Protein AF-A2YYU2-F1 (afdb_monomer_lite)

Foldseek 3Di:
DDDDDPPDDPPDPPPPCVDDDPVNVLVVVLCCLVPPPVCVVVLVVQVVVVCVVDDVPDDQDPVNSSVCSSPPSVVVVVVVPPPPPD

Sequence (86 aa):
MAKKKSAGEPIGKAITIGRFDNQLLVQAHRYVLRHCDELEDFRKVFLDEEKIKLPHTTNLTQSDVDRLTNRSFADWLEQKVPHYDV

Radius of gyration: 20.28 Å; chains: 1; bounding box: 38×34×64 Å

Organism: Oryza sativa subsp. indica (NCBI:txid39946)

Secondary structure (DSSP, 8-state):
------PPPPSS---------HHHHHHHHHHHHHH-GGGHHHHHHHHHHHHHHS-TT-PPPHHHHHHHIIIIIHHHHHHHS-----

Structure (mmCIF, N/CA/C/O backbone):
data_AF-A2YYU2-F1
#
_entry.id   AF-A2YYU2-F1
#
loop_
_atom_site.group_PDB
_atom_site.id
_atom_site.type_symbol
_atom_site.label_atom_id
_atom_site.label_alt_id
_atom_site.label_comp_id
_atom_site.label_asym_id
_atom_site.label_entity_id
_atom_site.label_seq_id
_atom_site.pdbx_PDB_ins_code
_atom_site.Cartn_x
_atom_site.Cartn_y
_atom_site.Cartn_z
_atom_site.occupancy
_atom_site.B_iso_or_equiv
_atom_site.auth_seq_id
_atom_site.auth_comp_id
_atom_site.auth_asym_id
_atom_site.auth_atom_id
_atom_site.pdbx_PDB_model_num
ATOM 1 N N . MET A 1 1 ? 22.555 -20.530 -47.822 1.00 40.19 1 MET A N 1
ATOM 2 C CA . MET A 1 1 ? 22.020 -19.154 -47.702 1.00 40.19 1 MET A CA 1
ATOM 3 C C . MET A 1 1 ? 21.263 -19.054 -46.380 1.00 40.19 1 MET A C 1
ATOM 5 O O . MET A 1 1 ? 20.320 -19.810 -46.198 1.00 40.19 1 MET A O 1
ATOM 9 N N . ALA A 1 2 ? 21.707 -18.226 -45.428 1.00 47.94 2 ALA A N 1
ATOM 10 C CA . ALA A 1 2 ? 21.094 -18.127 -44.097 1.00 47.94 2 ALA A CA 1
ATOM 11 C C . ALA A 1 2 ? 20.067 -16.982 -44.046 1.00 47.94 2 ALA A C 1
ATOM 13 O O . ALA A 1 2 ? 20.386 -15.835 -44.356 1.00 47.94 2 ALA A O 1
ATOM 14 N N . LYS A 1 3 ? 18.827 -17.303 -43.665 1.00 53.91 3 LYS A N 1
ATOM 15 C CA . LYS A 1 3 ? 17.697 -16.369 -43.564 1.00 53.91 3 LYS A CA 1
ATOM 16 C C . LYS A 1 3 ? 17.792 -15.606 -42.236 1.00 53.91 3 LYS A C 1
ATOM 18 O O . LYS A 1 3 ? 17.540 -16.183 -41.182 1.00 53.91 3 LYS A O 1
ATOM 23 N N . LYS A 1 4 ? 18.165 -14.321 -42.270 1.00 54.12 4 LYS A N 1
ATOM 24 C CA . LYS A 1 4 ? 18.101 -13.442 -41.089 1.00 54.12 4 LYS A CA 1
ATOM 25 C C . LYS A 1 4 ? 16.631 -13.181 -40.745 1.00 54.12 4 LYS A C 1
ATOM 27 O O . LYS A 1 4 ? 15.908 -12.586 -41.540 1.00 54.12 4 LYS A O 1
ATOM 32 N N . LYS A 1 5 ? 16.185 -13.635 -39.571 1.00 56.81 5 LYS A N 1
ATOM 33 C CA . LYS A 1 5 ? 14.930 -13.181 -38.960 1.00 56.81 5 LYS A CA 1
ATOM 34 C C . LYS A 1 5 ? 15.168 -11.753 -38.462 1.00 56.81 5 LYS A C 1
ATOM 36 O O . LYS A 1 5 ? 15.935 -11.559 -37.526 1.00 56.81 5 LYS A O 1
ATOM 41 N N . SER A 1 6 ? 14.571 -10.767 -39.126 1.00 63.72 6 SER A N 1
ATOM 42 C CA . SER A 1 6 ? 14.484 -9.404 -38.601 1.00 63.72 6 SER A CA 1
ATOM 43 C C . SER A 1 6 ? 13.494 -9.439 -37.438 1.00 63.72 6 SER A C 1
ATOM 45 O O . SER A 1 6 ? 12.288 -9.546 -37.646 1.00 63.72 6 SER A O 1
ATOM 47 N N . ALA A 1 7 ? 14.010 -9.466 -36.208 1.00 64.94 7 ALA A N 1
ATOM 48 C CA . ALA A 1 7 ? 13.235 -9.000 -35.069 1.00 64.94 7 ALA A CA 1
ATOM 49 C C . ALA A 1 7 ? 13.099 -7.488 -35.279 1.00 64.94 7 ALA A C 1
ATOM 51 O O . ALA A 1 7 ? 14.119 -6.817 -35.435 1.00 64.94 7 ALA A O 1
ATOM 52 N N . GLY A 1 8 ? 11.866 -7.005 -35.440 1.00 63.44 8 GLY A N 1
ATOM 53 C CA . GLY A 1 8 ? 11.583 -5.615 -35.796 1.00 63.44 8 GLY A CA 1
ATOM 54 C C . GLY A 1 8 ? 12.320 -4.613 -34.905 1.00 63.44 8 GLY A C 1
ATOM 55 O O . GLY A 1 8 ? 12.659 -4.914 -33.759 1.00 63.44 8 GLY A O 1
ATOM 56 N N . GLU A 1 9 ? 12.590 -3.428 -35.448 1.00 62.03 9 GLU A N 1
ATOM 57 C CA . GLU A 1 9 ? 13.253 -2.364 -34.699 1.00 62.03 9 GLU A CA 1
ATOM 58 C C . GLU A 1 9 ? 12.409 -1.953 -33.481 1.00 62.03 9 GLU A C 1
ATOM 60 O O . GLU A 1 9 ? 11.185 -1.818 -33.597 1.00 62.03 9 GLU A O 1
ATOM 65 N N . PRO A 1 10 ? 13.031 -1.757 -32.305 1.00 61.66 10 PRO A N 1
ATOM 66 C CA . PRO A 1 10 ? 12.321 -1.263 -31.139 1.00 61.66 10 PRO A CA 1
ATOM 67 C C . PRO A 1 10 ? 11.764 0.130 -31.443 1.00 61.66 10 PRO A C 1
ATOM 69 O O . PRO A 1 10 ? 12.504 1.061 -31.760 1.00 61.66 10 PRO A O 1
ATOM 72 N N . ILE A 1 11 ? 10.444 0.275 -31.347 1.00 64.50 11 ILE A N 1
ATOM 73 C CA . ILE A 1 11 ? 9.780 1.570 -31.485 1.00 64.50 11 ILE A CA 1
ATOM 74 C C . ILE A 1 11 ? 10.046 2.356 -30.198 1.00 64.50 11 ILE A C 1
ATOM 76 O O . ILE A 1 11 ? 9.427 2.112 -29.165 1.00 64.50 11 ILE A O 1
ATOM 80 N N . GLY A 1 12 ? 11.002 3.282 -30.262 1.00 68.44 12 GLY A N 1
ATOM 81 C CA . GLY A 1 12 ? 11.385 4.163 -29.158 1.00 68.44 12 GLY A CA 1
ATOM 82 C C . GLY A 1 12 ? 12.878 4.106 -28.841 1.00 68.44 12 GLY A C 1
ATOM 83 O O . GLY A 1 12 ? 13.620 3.267 -29.345 1.00 68.44 12 GLY A O 1
ATOM 84 N N . LYS A 1 13 ? 13.349 5.021 -27.988 1.00 63.69 13 LYS A N 1
ATOM 85 C CA . LYS A 1 13 ? 14.717 4.939 -27.469 1.00 63.69 13 LYS A CA 1
ATOM 86 C C . LYS A 1 13 ? 14.784 3.736 -26.536 1.00 63.69 13 LYS A C 1
ATOM 88 O O . LYS A 1 13 ? 14.222 3.780 -25.446 1.00 63.69 13 LYS A O 1
ATOM 93 N N . ALA A 1 14 ? 15.477 2.683 -26.956 1.00 59.09 14 ALA A N 1
ATOM 94 C CA . ALA A 1 14 ? 15.919 1.640 -26.046 1.00 59.09 14 ALA A CA 1
ATOM 95 C C . ALA A 1 14 ? 16.868 2.294 -25.033 1.00 59.09 14 ALA A C 1
ATOM 97 O O . ALA A 1 14 ? 18.036 2.550 -25.323 1.00 59.09 14 ALA A O 1
ATOM 98 N N . ILE A 1 15 ? 16.336 2.664 -23.869 1.00 62.62 15 ILE A N 1
ATOM 99 C CA . ILE A 1 15 ? 17.155 3.144 -22.768 1.00 62.62 15 ILE A CA 1
ATOM 100 C C . ILE A 1 15 ? 17.801 1.897 -22.189 1.00 62.62 15 ILE A C 1
ATOM 102 O O . ILE A 1 15 ? 17.139 1.085 -21.546 1.00 62.62 15 ILE A O 1
ATOM 106 N N . THR A 1 16 ? 19.095 1.722 -22.435 1.00 62.16 16 THR A N 1
ATOM 107 C CA . THR A 1 16 ? 19.890 0.778 -21.659 1.00 62.16 16 THR A CA 1
ATOM 108 C C . THR A 1 16 ? 19.852 1.286 -20.221 1.00 62.16 16 THR A C 1
ATOM 110 O O . THR A 1 16 ? 20.531 2.259 -19.893 1.00 62.16 16 THR A O 1
ATOM 113 N N . ILE A 1 17 ? 19.005 0.694 -19.372 1.00 61.50 17 ILE A N 1
ATOM 114 C CA . ILE A 1 17 ? 18.978 0.985 -17.935 1.00 61.50 17 ILE A CA 1
ATOM 115 C C . ILE A 1 17 ? 20.284 0.414 -17.375 1.00 61.50 17 ILE A C 1
ATOM 117 O O . ILE A 1 17 ? 20.350 -0.722 -16.922 1.00 61.50 17 ILE A O 1
ATOM 121 N N . GLY A 1 18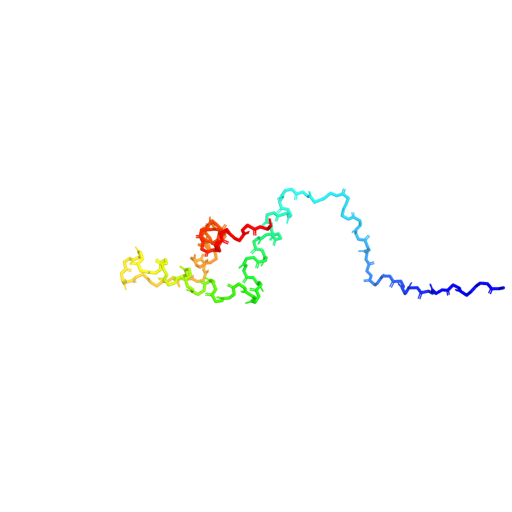 ? 21.370 1.179 -17.510 1.00 61.81 18 GLY A N 1
ATOM 122 C CA . GLY A 1 18 ? 22.728 0.744 -17.177 1.00 61.81 18 GLY A CA 1
ATOM 123 C C . GLY A 1 18 ? 22.929 0.483 -15.683 1.00 61.81 18 GLY A C 1
ATOM 124 O O . GLY A 1 18 ? 23.917 -0.136 -15.303 1.00 61.81 18 GLY A O 1
ATOM 125 N N . ARG A 1 19 ? 21.989 0.935 -14.844 1.00 66.44 19 ARG A N 1
ATOM 126 C CA . ARG A 1 19 ? 21.855 0.605 -13.424 1.00 66.44 19 ARG A CA 1
ATOM 127 C C . ARG A 1 19 ? 20.457 0.997 -12.956 1.00 66.44 19 ARG A C 1
ATOM 129 O O . ARG A 1 19 ? 20.032 2.122 -13.200 1.00 66.44 19 ARG A O 1
ATOM 136 N N . PHE A 1 20 ? 19.771 0.097 -12.261 1.00 71.94 20 PHE A N 1
ATOM 137 C CA . PHE A 1 20 ? 18.652 0.498 -11.417 1.00 71.94 20 PHE A CA 1
ATOM 138 C C . PHE A 1 20 ? 19.238 1.225 -10.210 1.00 71.94 20 PHE A C 1
ATOM 140 O O . PHE A 1 20 ? 19.985 0.627 -9.435 1.00 71.94 20 PHE A O 1
ATOM 147 N N . ASP A 1 21 ? 18.962 2.520 -10.080 1.00 81.94 21 ASP A N 1
ATOM 148 C CA . ASP A 1 21 ? 19.251 3.205 -8.828 1.00 81.94 21 ASP A CA 1
ATOM 149 C C . ASP A 1 21 ? 18.248 2.765 -7.745 1.00 81.94 21 ASP A C 1
ATOM 151 O O . ASP A 1 21 ? 17.153 2.263 -8.026 1.00 81.94 21 ASP A O 1
ATOM 155 N N . ASN A 1 22 ? 18.640 2.918 -6.479 1.00 85.31 22 ASN A N 1
ATOM 156 C CA . ASN A 1 22 ? 17.813 2.494 -5.347 1.00 85.31 22 ASN A CA 1
ATOM 157 C C . ASN A 1 22 ? 16.447 3.197 -5.333 1.00 85.31 22 ASN A C 1
ATOM 159 O O . ASN A 1 22 ? 15.466 2.636 -4.850 1.00 85.31 22 ASN A O 1
ATOM 163 N N . GLN A 1 23 ? 16.363 4.416 -5.870 1.00 87.44 23 GLN A N 1
ATOM 164 C CA . GLN A 1 23 ? 15.122 5.178 -5.908 1.00 87.44 23 GLN A CA 1
ATOM 165 C C . GLN A 1 23 ? 14.133 4.566 -6.905 1.00 87.44 23 GLN A C 1
ATOM 167 O O . GLN A 1 23 ? 12.952 4.427 -6.588 1.00 87.44 23 GLN A O 1
ATOM 172 N N . LEU A 1 24 ? 14.616 4.151 -8.075 1.00 86.75 24 LEU A N 1
ATOM 173 C CA . LEU A 1 24 ? 13.835 3.482 -9.103 1.00 86.75 24 LEU A CA 1
ATOM 174 C C . LEU A 1 24 ? 13.315 2.132 -8.603 1.00 86.75 24 LEU A C 1
ATOM 176 O O . LEU A 1 24 ? 12.154 1.807 -8.838 1.00 86.75 24 LEU A O 1
ATOM 180 N N . LEU A 1 25 ? 14.126 1.383 -7.848 1.00 88.19 25 LEU A N 1
ATOM 181 C CA . LEU A 1 25 ? 13.686 0.136 -7.210 1.00 88.19 25 LEU A CA 1
ATOM 182 C C . LEU A 1 25 ? 12.574 0.381 -6.185 1.00 88.19 25 LEU A C 1
ATOM 184 O O . LEU A 1 25 ? 11.558 -0.310 -6.206 1.00 88.19 25 LEU A O 1
ATOM 188 N N . VAL A 1 26 ? 12.711 1.404 -5.336 1.00 89.19 26 VAL A N 1
ATOM 189 C CA . VAL A 1 26 ? 11.660 1.785 -4.377 1.00 89.19 26 VAL A CA 1
ATOM 190 C C . VAL A 1 26 ? 10.375 2.201 -5.100 1.00 89.19 26 VAL A C 1
ATOM 192 O O . VAL A 1 26 ? 9.278 1.856 -4.660 1.00 89.19 26 VAL A O 1
ATOM 195 N N . GLN A 1 27 ? 10.481 2.928 -6.214 1.00 89.25 27 GLN A N 1
ATOM 196 C CA . GLN A 1 27 ? 9.320 3.317 -7.016 1.00 89.25 27 GLN A CA 1
ATOM 197 C C . GLN A 1 27 ? 8.647 2.114 -7.677 1.00 89.25 27 GLN A C 1
ATOM 199 O O . GLN A 1 27 ? 7.428 1.987 -7.575 1.00 89.25 27 GLN A O 1
ATOM 204 N N . ALA A 1 28 ? 9.423 1.220 -8.293 1.00 89.56 28 ALA A N 1
ATOM 205 C CA . ALA A 1 28 ? 8.914 -0.009 -8.894 1.00 89.56 28 ALA A CA 1
ATOM 206 C C . ALA A 1 28 ? 8.213 -0.887 -7.848 1.00 89.56 28 ALA A C 1
ATOM 208 O O . ALA A 1 28 ? 7.087 -1.325 -8.065 1.00 89.56 28 ALA A O 1
ATOM 209 N N . HIS A 1 29 ? 8.823 -1.054 -6.673 1.00 90.69 29 HIS A N 1
ATOM 210 C CA . HIS A 1 29 ? 8.235 -1.792 -5.559 1.00 90.69 29 HIS A CA 1
ATOM 211 C C . HIS A 1 29 ? 6.887 -1.197 -5.127 1.00 90.69 29 HIS A C 1
ATOM 213 O O . HIS A 1 29 ? 5.872 -1.890 -5.080 1.00 90.69 29 HIS A O 1
ATOM 219 N N . ARG A 1 30 ? 6.836 0.121 -4.895 1.00 91.25 30 ARG A N 1
ATOM 220 C CA . ARG A 1 30 ? 5.591 0.819 -4.536 1.00 91.25 30 ARG A CA 1
ATOM 221 C C . ARG A 1 30 ? 4.522 0.737 -5.623 1.00 91.25 30 ARG A C 1
ATOM 223 O O . ARG A 1 30 ? 3.338 0.747 -5.293 1.00 91.25 30 ARG A O 1
ATOM 230 N N . TYR A 1 31 ? 4.929 0.716 -6.889 1.00 91.56 31 TYR A N 1
ATOM 231 C CA . TYR A 1 31 ? 4.017 0.568 -8.016 1.00 91.56 31 TYR A CA 1
ATOM 232 C C . TYR A 1 31 ? 3.370 -0.821 -8.003 1.00 91.56 31 TYR A C 1
ATOM 234 O O . TYR A 1 31 ? 2.147 -0.917 -8.041 1.00 91.56 31 TYR A O 1
ATOM 242 N N . VAL A 1 32 ? 4.168 -1.882 -7.845 1.00 92.06 32 VAL A N 1
ATOM 243 C CA . VAL A 1 32 ? 3.667 -3.264 -7.751 1.00 92.06 32 VAL A CA 1
ATOM 244 C C . VAL A 1 32 ? 2.697 -3.420 -6.580 1.00 92.06 32 VAL A C 1
ATOM 246 O O . VAL A 1 32 ? 1.583 -3.900 -6.777 1.00 92.06 32 VAL A O 1
ATOM 249 N N . LEU A 1 33 ? 3.059 -2.942 -5.384 1.00 91.25 33 LEU A N 1
ATOM 250 C CA . LEU A 1 33 ? 2.188 -3.046 -4.206 1.00 91.25 33 LEU A CA 1
ATOM 251 C C . LEU A 1 33 ? 0.823 -2.375 -4.404 1.00 91.25 33 LEU A C 1
ATOM 253 O O . LEU A 1 33 ? -0.173 -2.855 -3.865 1.00 91.25 33 LEU A O 1
ATOM 257 N N . ARG A 1 34 ? 0.762 -1.282 -5.174 1.00 89.62 34 ARG A N 1
ATOM 258 C CA . ARG A 1 34 ? -0.473 -0.526 -5.427 1.00 89.62 34 ARG A CA 1
ATOM 259 C C . ARG A 1 34 ? -1.312 -1.071 -6.575 1.00 89.62 34 ARG A C 1
ATOM 261 O O . ARG A 1 34 ? -2.533 -0.996 -6.497 1.00 89.62 34 ARG A O 1
ATOM 268 N N . HIS A 1 35 ? -0.672 -1.572 -7.627 1.00 90.38 35 HIS A N 1
ATOM 269 C CA . HIS A 1 35 ? -1.334 -1.817 -8.910 1.00 90.38 35 HIS A CA 1
ATOM 270 C C . HIS A 1 35 ? -1.356 -3.283 -9.337 1.00 90.38 35 HIS A C 1
ATOM 272 O O . HIS A 1 35 ? -1.981 -3.592 -10.340 1.00 90.38 35 HIS A O 1
ATOM 278 N N . CYS A 1 36 ? -0.699 -4.189 -8.611 1.00 92.81 36 CYS A N 1
ATOM 279 C CA . CYS A 1 36 ? -0.828 -5.613 -8.899 1.00 92.81 36 CYS A CA 1
ATOM 280 C C . CYS A 1 36 ? -2.232 -6.099 -8.511 1.00 92.81 36 CYS A C 1
ATOM 282 O O . CYS A 1 36 ? -2.621 -5.964 -7.343 1.00 92.81 36 CYS A O 1
ATOM 284 N N . ASP A 1 37 ? -2.969 -6.658 -9.470 1.00 94.12 37 ASP A N 1
ATOM 285 C CA . ASP A 1 37 ? -4.330 -7.174 -9.273 1.00 94.12 37 ASP A CA 1
ATOM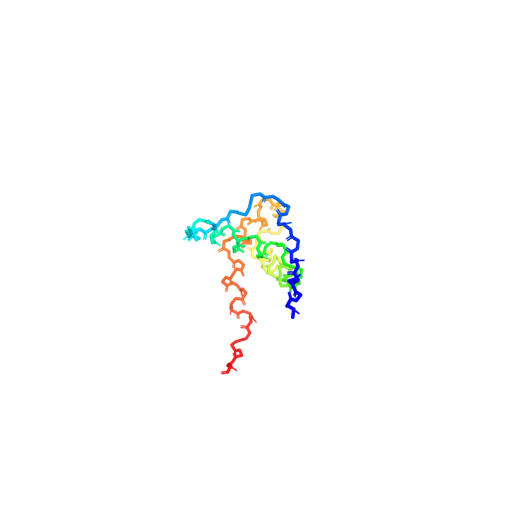 286 C C . ASP A 1 37 ? -4.345 -8.381 -8.324 1.00 94.12 37 ASP A C 1
ATOM 288 O O . ASP A 1 37 ? -5.208 -8.479 -7.458 1.00 94.12 37 ASP A O 1
ATOM 292 N N . GLU A 1 38 ? -3.322 -9.240 -8.380 1.00 91.75 38 GLU A N 1
ATOM 293 C CA . GLU A 1 38 ? -3.180 -10.401 -7.481 1.00 91.75 38 GLU A CA 1
ATOM 294 C C . GLU A 1 38 ? -3.083 -10.001 -5.999 1.00 91.75 38 GLU A C 1
ATOM 296 O O . GLU A 1 38 ? -3.408 -10.781 -5.106 1.00 91.75 38 GLU A O 1
ATOM 301 N N . LEU A 1 39 ? -2.654 -8.764 -5.724 1.00 91.94 39 LEU A N 1
ATOM 302 C CA . LEU A 1 39 ? -2.551 -8.219 -4.372 1.00 91.94 39 LEU A CA 1
ATOM 303 C C . LEU A 1 39 ? -3.827 -7.493 -3.913 1.00 91.94 39 LEU A C 1
ATOM 305 O O . LEU A 1 39 ? -3.859 -6.991 -2.790 1.00 91.94 39 LEU A O 1
ATOM 309 N N . GLU A 1 40 ? -4.870 -7.395 -4.744 1.00 92.81 40 GLU A N 1
ATOM 310 C CA . GLU A 1 40 ? -6.067 -6.605 -4.431 1.00 92.81 40 GLU A CA 1
ATOM 311 C C . GLU A 1 40 ? -6.793 -7.099 -3.180 1.00 92.81 40 GLU A C 1
ATOM 313 O O . GLU A 1 40 ? -7.103 -6.299 -2.293 1.00 92.81 40 GLU A O 1
ATOM 3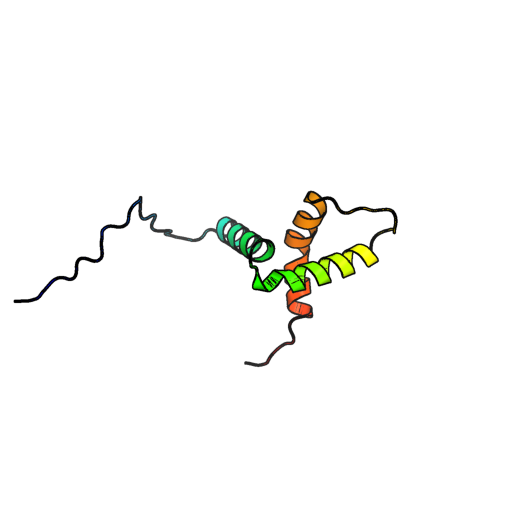18 N N . ASP A 1 41 ? -7.015 -8.405 -3.069 1.00 92.12 41 ASP A N 1
ATOM 319 C CA . ASP A 1 41 ? -7.725 -8.968 -1.922 1.00 92.12 41 ASP A CA 1
ATOM 320 C C . ASP A 1 41 ? -6.906 -8.834 -0.636 1.00 92.12 41 ASP A C 1
ATOM 322 O O . ASP A 1 41 ? -7.437 -8.441 0.404 1.00 92.12 41 ASP A O 1
ATOM 326 N N . PHE A 1 42 ? -5.587 -9.017 -0.718 1.00 92.62 42 PHE A N 1
ATOM 327 C CA . PHE A 1 42 ? -4.677 -8.755 0.396 1.00 92.62 42 PHE A CA 1
ATOM 328 C C . PHE A 1 42 ? -4.719 -7.288 0.839 1.00 92.62 42 PHE A C 1
ATOM 330 O O . PHE A 1 42 ? -4.775 -7.012 2.037 1.00 92.62 42 PHE A O 1
ATOM 337 N N . ARG A 1 43 ? -4.750 -6.335 -0.105 1.00 92.94 43 ARG A N 1
ATOM 338 C CA . ARG A 1 43 ? -4.883 -4.903 0.211 1.00 92.94 43 ARG A CA 1
ATOM 339 C C . ARG A 1 43 ? -6.194 -4.597 0.928 1.00 92.94 43 ARG A C 1
ATOM 341 O O . ARG A 1 43 ? -6.180 -3.807 1.868 1.00 92.94 43 ARG A O 1
ATOM 348 N N . LYS A 1 44 ? -7.314 -5.197 0.509 1.00 91.75 44 LYS A N 1
ATOM 349 C CA . LYS A 1 44 ? -8.616 -5.008 1.175 1.00 91.75 44 LYS A CA 1
ATOM 350 C C . LYS A 1 44 ? -8.561 -5.487 2.623 1.00 91.75 44 LYS A C 1
ATOM 352 O O . LYS A 1 44 ? -8.895 -4.717 3.518 1.00 91.75 44 LYS A O 1
ATOM 357 N N . VAL A 1 45 ? -8.057 -6.703 2.850 1.00 93.25 45 VAL A N 1
ATOM 358 C CA . VAL A 1 45 ? -7.916 -7.271 4.201 1.00 93.25 45 VAL A CA 1
ATOM 359 C C . VAL A 1 45 ? -7.004 -6.401 5.068 1.00 93.25 45 VAL A C 1
ATOM 361 O O . VAL A 1 45 ? -7.374 -6.059 6.188 1.00 93.25 45 VAL A O 1
ATOM 364 N N . PHE A 1 46 ? -5.853 -5.977 4.541 1.00 93.50 46 PHE A N 1
ATOM 365 C CA . PHE A 1 46 ? -4.950 -5.061 5.237 1.00 93.50 46 PHE A CA 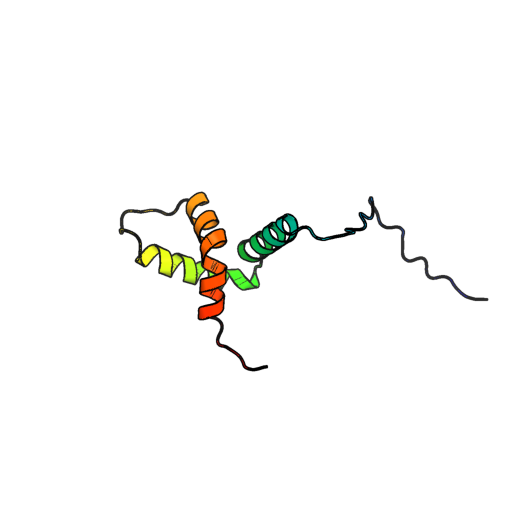1
ATOM 366 C C . PHE A 1 46 ? -5.646 -3.756 5.642 1.00 93.50 46 PHE A C 1
ATOM 368 O O . PHE A 1 46 ? -5.563 -3.339 6.796 1.00 93.50 46 PHE A O 1
ATOM 375 N N . LEU A 1 47 ? -6.352 -3.107 4.711 1.00 91.94 47 LEU A N 1
ATOM 376 C CA . LEU A 1 47 ? -7.031 -1.843 4.992 1.00 91.94 47 LEU A CA 1
ATOM 377 C C . LEU A 1 47 ? -8.161 -2.008 6.004 1.00 91.94 47 LEU A C 1
ATOM 379 O O . LEU A 1 47 ? -8.383 -1.103 6.803 1.00 91.94 47 LEU A O 1
ATOM 383 N N . ASP A 1 48 ? -8.866 -3.133 5.992 1.00 91.12 48 ASP A N 1
ATOM 384 C CA . ASP A 1 48 ? -9.902 -3.408 6.981 1.00 91.12 48 ASP A CA 1
ATOM 385 C C . ASP A 1 48 ? -9.301 -3.655 8.374 1.00 91.12 48 ASP A C 1
ATOM 387 O O . ASP A 1 48 ? -9.797 -3.092 9.351 1.00 91.12 48 ASP A O 1
ATOM 391 N N . GLU A 1 49 ? -8.175 -4.372 8.476 1.00 91.62 49 GLU A N 1
ATOM 392 C CA . GLU A 1 49 ? -7.416 -4.488 9.731 1.00 91.62 49 GLU A CA 1
ATOM 393 C C . GLU A 1 49 ? -6.926 -3.119 10.239 1.00 91.62 49 GLU A C 1
ATOM 395 O O . GLU A 1 49 ? -7.025 -2.830 11.433 1.00 91.62 49 GLU A O 1
ATOM 400 N N . GLU A 1 50 ? -6.433 -2.249 9.354 1.00 90.25 50 GLU A N 1
ATOM 401 C CA . GLU A 1 50 ? -5.997 -0.896 9.723 1.00 90.25 50 GLU A CA 1
ATOM 402 C C . GLU A 1 50 ? -7.170 0.002 10.147 1.00 90.25 50 GLU A C 1
ATOM 404 O O . GLU A 1 50 ? -7.039 0.764 11.105 1.00 90.25 50 GLU A O 1
ATOM 409 N N . LYS A 1 51 ? -8.343 -0.110 9.509 1.00 86.81 51 LYS A N 1
ATOM 410 C CA . LYS A 1 51 ? -9.555 0.627 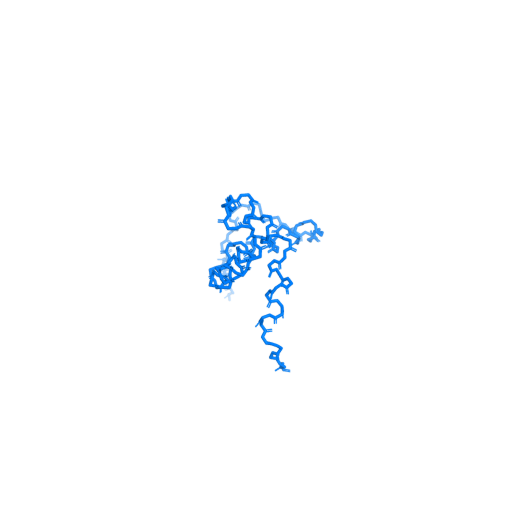9.916 1.00 86.81 51 LYS A CA 1
ATOM 411 C C . LYS A 1 51 ? -10.020 0.243 11.316 1.00 86.81 51 LYS A C 1
ATOM 413 O O . LYS A 1 51 ? -10.441 1.122 12.059 1.00 86.81 51 LYS A O 1
ATOM 418 N N . ILE A 1 52 ? -9.922 -1.034 11.694 1.00 87.00 52 ILE A N 1
ATOM 419 C CA . ILE A 1 52 ? -10.296 -1.502 13.040 1.00 87.00 52 ILE A CA 1
ATOM 420 C C . ILE A 1 52 ? -9.409 -0.858 14.117 1.00 87.00 52 ILE A C 1
ATOM 422 O O . ILE A 1 52 ? -9.872 -0.596 15.227 1.00 87.00 52 ILE A O 1
ATOM 426 N N . LYS A 1 53 ? -8.142 -0.566 13.795 1.00 85.69 53 LYS A N 1
ATOM 427 C CA . LYS A 1 53 ? -7.200 0.106 14.707 1.00 85.69 53 LYS A CA 1
ATOM 428 C C . LYS A 1 53 ? -7.483 1.604 14.854 1.00 85.69 53 LYS A C 1
ATOM 430 O O . LYS A 1 53 ? -6.988 2.223 15.796 1.00 85.69 53 LYS A O 1
ATOM 435 N N . LEU A 1 54 ? -8.239 2.199 13.933 1.00 81.25 54 LEU A N 1
ATOM 436 C CA . LEU A 1 54 ? -8.548 3.623 13.941 1.00 81.25 54 LEU A CA 1
ATOM 437 C C . LEU A 1 54 ? -9.796 3.929 14.786 1.00 81.25 54 LEU A C 1
ATOM 439 O O . LEU A 1 54 ? -10.697 3.098 14.926 1.00 81.25 54 LEU A O 1
ATOM 443 N N . PRO A 1 55 ? -9.900 5.151 15.339 1.00 80.06 55 PRO A N 1
ATOM 444 C CA . PRO A 1 55 ? -11.138 5.607 15.957 1.00 80.06 55 PRO A CA 1
ATOM 445 C C . PRO A 1 55 ? -12.286 5.515 14.946 1.00 80.06 55 PRO A C 1
ATOM 447 O O . PRO A 1 55 ? -12.120 5.936 13.801 1.00 80.06 55 PRO A O 1
ATOM 450 N N . HIS A 1 56 ? -13.456 5.031 15.377 1.00 69.00 56 HIS A N 1
ATOM 451 C CA . HIS A 1 56 ? -14.610 4.706 14.516 1.00 69.00 56 HIS A CA 1
ATOM 452 C C . HIS A 1 56 ? -15.177 5.898 13.715 1.00 69.00 56 HIS A C 1
ATOM 454 O O . HIS A 1 56 ? -16.051 5.729 12.872 1.00 69.00 56 HIS A O 1
ATOM 460 N N . THR A 1 57 ? -14.695 7.112 13.975 1.00 65.19 57 THR A N 1
ATOM 461 C CA . THR A 1 57 ? -15.060 8.347 13.274 1.00 65.19 57 THR A CA 1
ATOM 462 C C . THR A 1 57 ? -14.108 8.704 12.128 1.00 65.19 57 THR A C 1
ATOM 464 O O . THR A 1 57 ? -14.355 9.665 11.399 1.00 65.19 57 THR A O 1
ATOM 467 N N . THR A 1 58 ? -13.015 7.958 11.958 1.00 75.12 58 THR A N 1
ATOM 468 C CA . THR A 1 58 ? -11.952 8.290 11.005 1.00 75.12 58 THR A CA 1
ATOM 469 C C . THR A 1 58 ? -12.211 7.611 9.668 1.00 75.12 58 THR A C 1
ATOM 471 O O . THR A 1 58 ? -11.986 6.414 9.513 1.00 75.12 58 THR A O 1
ATOM 474 N N . ASN A 1 59 ? -12.659 8.379 8.677 1.00 80.56 59 ASN A N 1
ATOM 475 C CA . ASN A 1 59 ? -12.683 7.907 7.295 1.00 80.56 59 ASN A CA 1
ATOM 476 C C . ASN A 1 59 ? -11.281 8.029 6.691 1.00 80.56 59 ASN A C 1
ATOM 478 O O . ASN A 1 59 ? -10.664 9.091 6.764 1.00 80.56 59 ASN A O 1
ATOM 482 N N . LEU A 1 60 ? -10.790 6.950 6.080 1.00 84.25 60 LEU A N 1
ATOM 483 C CA . LEU A 1 60 ? -9.522 6.965 5.355 1.00 84.25 60 LEU A CA 1
ATOM 484 C C . LEU A 1 60 ? -9.693 7.695 4.023 1.00 84.25 60 LEU A C 1
ATOM 486 O O . LEU A 1 60 ? -10.539 7.328 3.208 1.00 84.25 60 LEU A O 1
ATOM 490 N N . THR A 1 61 ? -8.865 8.708 3.783 1.00 89.94 61 THR A N 1
ATOM 491 C CA . THR A 1 61 ? -8.753 9.318 2.455 1.00 89.94 61 THR A CA 1
ATOM 492 C C . THR A 1 61 ? -7.889 8.448 1.538 1.00 89.94 61 THR A C 1
ATOM 494 O O . THR A 1 61 ? -7.112 7.616 2.011 1.00 89.94 61 THR A O 1
ATOM 497 N N . GLN A 1 62 ? -7.938 8.675 0.219 1.00 88.12 62 GLN A N 1
ATOM 498 C CA . GLN A 1 62 ? -7.028 7.993 -0.715 1.00 88.12 62 GLN A CA 1
ATOM 499 C C . GLN A 1 62 ? -5.551 8.251 -0.371 1.00 88.12 62 GLN A C 1
ATOM 501 O O . GLN A 1 62 ? -4.720 7.355 -0.481 1.00 88.12 62 GLN A O 1
ATOM 506 N N . SER A 1 63 ? -5.224 9.452 0.119 1.00 89.25 63 SER A N 1
ATOM 507 C CA . SER A 1 63 ? -3.868 9.771 0.577 1.00 89.25 63 SER A CA 1
ATOM 508 C C . SER A 1 63 ? -3.462 8.949 1.803 1.00 89.25 63 SER A C 1
ATOM 510 O O . SER A 1 63 ? -2.286 8.615 1.946 1.00 89.25 63 SER A O 1
ATOM 512 N N . ASP A 1 64 ? -4.397 8.643 2.705 1.00 89.50 64 ASP A N 1
ATOM 513 C CA . ASP A 1 64 ? -4.111 7.790 3.859 1.00 89.50 64 ASP A CA 1
ATOM 514 C C . ASP A 1 64 ? -3.898 6.342 3.426 1.00 89.50 64 ASP A C 1
ATOM 516 O O . ASP A 1 64 ? -2.943 5.715 3.883 1.00 89.50 64 ASP A O 1
ATOM 520 N N . VAL A 1 65 ? -4.725 5.845 2.501 1.00 88.88 65 VAL A N 1
ATOM 521 C CA . VAL A 1 65 ? -4.576 4.515 1.893 1.00 88.88 65 VAL A CA 1
ATOM 522 C C . VAL A 1 65 ? -3.206 4.381 1.235 1.00 88.88 65 VAL A C 1
ATOM 524 O O . VAL A 1 65 ? -2.442 3.491 1.599 1.00 88.88 65 VAL A O 1
ATOM 527 N N . ASP A 1 66 ? -2.834 5.309 0.352 1.00 89.69 66 ASP A N 1
ATOM 528 C CA . ASP A 1 66 ? -1.538 5.281 -0.331 1.00 89.69 66 ASP A CA 1
ATOM 529 C C . ASP A 1 66 ? -0.371 5.336 0.664 1.00 89.69 66 ASP A C 1
ATOM 531 O O . ASP A 1 66 ? 0.646 4.659 0.485 1.00 89.69 66 ASP A O 1
ATOM 535 N N . ARG A 1 67 ? -0.498 6.132 1.733 1.00 90.06 67 ARG A N 1
ATOM 536 C CA . ARG A 1 67 ? 0.517 6.215 2.791 1.00 90.06 67 ARG A CA 1
ATOM 537 C C . ARG A 1 67 ? 0.651 4.890 3.538 1.00 90.06 67 ARG A C 1
ATOM 539 O O . ARG A 1 67 ? 1.778 4.452 3.756 1.00 90.06 67 ARG A O 1
ATOM 546 N N . LEU A 1 68 ? -0.462 4.263 3.915 1.00 90.44 68 LEU A N 1
ATOM 547 C CA . LEU A 1 68 ? -0.479 2.968 4.600 1.00 90.44 68 LEU A CA 1
ATOM 548 C C . LEU A 1 68 ? 0.103 1.867 3.707 1.00 90.44 68 LEU A C 1
ATOM 550 O O . LEU A 1 68 ? 0.994 1.136 4.141 1.00 90.44 68 LEU A O 1
ATOM 554 N N . THR A 1 69 ? -0.300 1.814 2.436 1.00 89.31 69 THR A N 1
ATOM 555 C CA . THR A 1 69 ? 0.231 0.852 1.465 1.00 89.31 69 THR A CA 1
ATOM 556 C C . THR A 1 69 ? 1.735 1.018 1.263 1.00 89.31 69 THR A C 1
ATOM 558 O O . THR A 1 69 ? 2.477 0.043 1.309 1.00 89.31 69 THR A O 1
ATOM 561 N N . ASN A 1 70 ? 2.223 2.249 1.094 1.00 89.62 70 ASN A N 1
ATOM 562 C CA . ASN A 1 70 ? 3.652 2.487 0.879 1.00 89.62 70 ASN A CA 1
ATOM 563 C C . ASN A 1 70 ? 4.514 2.229 2.125 1.00 89.62 70 ASN A C 1
ATOM 565 O O . ASN A 1 70 ? 5.725 2.063 1.977 1.00 89.62 70 ASN A O 1
ATOM 569 N N . ARG A 1 71 ? 3.932 2.285 3.330 1.00 89.44 71 ARG A N 1
ATOM 570 C CA . ARG A 1 71 ? 4.675 2.213 4.595 1.00 89.44 71 ARG A CA 1
ATOM 571 C C . ARG A 1 71 ? 4.653 0.832 5.237 1.00 89.44 71 ARG A C 1
ATOM 573 O O . ARG A 1 71 ? 5.653 0.468 5.836 1.00 89.44 71 ARG A O 1
ATOM 580 N N . SER A 1 72 ? 3.524 0.129 5.178 1.00 91.12 72 SER A N 1
ATOM 581 C CA . SER A 1 72 ? 3.271 -1.007 6.078 1.00 91.12 72 SER A CA 1
ATOM 582 C C . SER A 1 72 ? 2.661 -2.226 5.396 1.00 91.12 72 SER A C 1
ATOM 584 O O . SER A 1 72 ? 2.644 -3.296 5.994 1.00 91.12 72 SER A O 1
ATOM 586 N N . PHE A 1 73 ? 2.181 -2.103 4.155 1.00 93.25 73 PHE A N 1
ATOM 587 C CA . PHE A 1 73 ? 1.557 -3.235 3.470 1.00 93.25 73 PHE A CA 1
ATOM 588 C C . PHE A 1 73 ? 2.554 -4.345 3.120 1.00 93.25 73 PHE A C 1
ATOM 590 O O . PHE A 1 73 ? 2.190 -5.508 3.216 1.00 93.25 73 PHE A O 1
ATOM 597 N N . ALA A 1 74 ? 3.800 -4.007 2.766 1.00 90.94 74 ALA A N 1
ATOM 598 C CA . ALA A 1 74 ? 4.836 -5.005 2.484 1.00 90.94 74 ALA A CA 1
ATOM 599 C C . ALA A 1 74 ? 5.112 -5.889 3.711 1.00 90.94 74 ALA A C 1
ATOM 601 O O . ALA A 1 74 ? 4.927 -7.099 3.647 1.00 90.94 74 ALA A O 1
ATOM 602 N N . ASP A 1 75 ? 5.435 -5.267 4.847 1.00 92.62 75 ASP A N 1
ATOM 603 C CA . ASP A 1 75 ? 5.707 -5.972 6.105 1.00 92.62 75 ASP A CA 1
ATOM 604 C C . ASP A 1 75 ? 4.493 -6.783 6.582 1.00 92.62 75 ASP A C 1
ATOM 606 O O . ASP A 1 75 ? 4.630 -7.888 7.106 1.00 92.62 75 ASP A O 1
ATOM 610 N N . TRP A 1 76 ? 3.284 -6.239 6.406 1.00 93.75 76 TRP A N 1
ATOM 611 C CA . TRP A 1 76 ? 2.051 -6.956 6.717 1.00 93.75 76 TRP A CA 1
ATOM 612 C C . TRP A 1 76 ? 1.872 -8.182 5.817 1.00 93.75 76 TRP A C 1
ATOM 614 O O . TRP A 1 76 ? 1.514 -9.251 6.306 1.00 93.75 76 TRP A O 1
ATOM 624 N N . LEU A 1 77 ? 2.149 -8.048 4.518 1.00 90.69 77 LEU A N 1
ATOM 625 C CA . LEU A 1 77 ? 2.035 -9.138 3.555 1.00 90.69 77 LEU A CA 1
ATOM 626 C C . LEU A 1 77 ? 3.022 -10.262 3.888 1.00 90.69 77 LEU A C 1
ATOM 628 O O . LEU A 1 77 ? 2.619 -11.420 3.904 1.00 90.69 77 LEU A O 1
ATOM 632 N N . GLU A 1 78 ? 4.268 -9.932 4.235 1.00 90.00 78 GLU A N 1
ATOM 633 C CA . GLU A 1 78 ? 5.285 -10.908 4.656 1.00 90.00 78 GLU A CA 1
ATOM 634 C C . GLU A 1 78 ? 4.866 -11.715 5.893 1.00 90.00 78 GLU A C 1
ATOM 636 O O . GLU A 1 78 ? 5.158 -12.901 5.984 1.00 90.00 78 GLU A O 1
ATOM 641 N N . GLN A 1 79 ? 4.136 -11.107 6.833 1.00 88.25 79 GLN A N 1
ATOM 642 C CA . GLN A 1 79 ? 3.627 -11.804 8.022 1.00 88.25 79 GLN A CA 1
ATOM 643 C C . GLN A 1 79 ? 2.419 -12.704 7.731 1.00 88.25 79 GLN A C 1
ATOM 645 O O . GLN A 1 79 ? 2.112 -13.603 8.516 1.00 88.25 79 GLN A O 1
ATOM 650 N N . LYS A 1 80 ? 1.681 -12.421 6.652 1.00 83.75 80 LYS A N 1
ATOM 651 C CA . LYS A 1 80 ? 0.419 -13.093 6.309 1.00 83.75 80 LYS A CA 1
ATOM 652 C C . LYS A 1 80 ? 0.584 -14.167 5.249 1.00 83.75 80 LYS A C 1
ATOM 654 O O . LYS A 1 80 ? -0.183 -15.128 5.261 1.00 83.75 80 LYS A O 1
ATOM 659 N N . VAL A 1 81 ? 1.554 -14.019 4.349 1.00 76.94 81 VAL A N 1
ATOM 660 C CA . VAL A 1 81 ? 1.971 -15.093 3.452 1.00 76.94 81 VAL A CA 1
ATOM 661 C C . VAL A 1 81 ? 2.693 -16.115 4.329 1.00 76.94 81 VAL A C 1
ATOM 663 O O . VAL A 1 81 ? 3.732 -15.787 4.898 1.00 76.94 81 VAL A O 1
ATOM 666 N N . PRO A 1 82 ? 2.147 -17.332 4.511 1.00 66.12 82 PRO A N 1
ATOM 667 C CA . PRO A 1 82 ? 2.845 -18.364 5.260 1.00 66.12 82 PRO A CA 1
ATOM 668 C C . PRO A 1 82 ? 4.234 -18.533 4.650 1.00 66.12 82 PRO A C 1
ATOM 670 O O . PRO A 1 82 ? 4.351 -18.521 3.422 1.00 66.12 82 PRO A O 1
ATOM 673 N N . HIS A 1 83 ? 5.262 -18.715 5.480 1.00 57.69 83 HIS A N 1
ATOM 674 C CA . HIS A 1 83 ? 6.524 -19.281 5.016 1.00 57.69 83 HIS A CA 1
ATOM 675 C C . HIS A 1 83 ? 6.211 -20.653 4.408 1.00 57.69 83 HIS A C 1
ATOM 677 O O . HIS A 1 83 ? 6.186 -21.666 5.101 1.00 57.69 83 HIS A O 1
ATOM 683 N N . TYR A 1 84 ? 5.893 -20.686 3.118 1.00 48.62 84 TYR A N 1
ATOM 684 C CA . TYR A 1 84 ? 6.039 -21.890 2.337 1.00 48.62 84 TYR A CA 1
ATOM 685 C C . TYR A 1 84 ? 7.544 -22.072 2.205 1.00 48.62 84 TYR A C 1
ATOM 687 O O . TYR A 1 84 ? 8.199 -21.337 1.464 1.00 48.62 84 TYR A O 1
ATOM 695 N N . ASP A 1 85 ? 8.085 -22.989 3.010 1.00 46.16 85 ASP A N 1
ATOM 696 C CA . ASP A 1 85 ? 9.389 -23.584 2.748 1.00 46.16 85 ASP A CA 1
ATOM 697 C C . ASP A 1 85 ? 9.382 -24.059 1.287 1.00 46.16 85 ASP A C 1
ATOM 699 O O . ASP A 1 85 ? 8.545 -24.877 0.892 1.00 46.16 85 ASP A O 1
ATOM 703 N N . VAL A 1 86 ? 10.259 -23.457 0.483 1.00 47.06 86 VAL A N 1
ATOM 704 C CA . VAL A 1 86 ? 10.576 -23.884 -0.886 1.00 47.06 86 VAL A CA 1
ATOM 705 C C . VAL A 1 86 ? 11.494 -25.095 -0.826 1.00 47.06 86 VAL A C 1
ATOM 707 O O . VAL A 1 86 ? 12.460 -25.049 -0.031 1.00 47.06 86 VA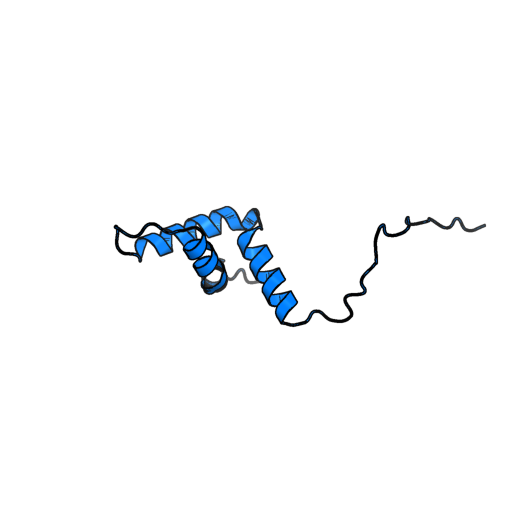L A O 1
#

pLDDT: mean 79.84, std 14.71, range [40.19, 94.12]